Protein AF-A0A1T4Q2B4-F1 (afdb_monomer_lite)

Secondary structure (DSSP, 8-state):
--HHHHHHHHHHHHHHHHHHHHHHHS---HHHHHHHHHHHHHHHHHHHHHHHHHHHHHHHHHHHHHHHHHHHHHHHHHHHHHHHHHHH-

Sequence (89 aa):
MTNQGKLILGLLGAAAAGVAIGMLIAPDKGSELRKKISDTACDLASKATDMIASGKSKLEDVAQTAVKQAEGLYNDVTKRGDKVKEAVS

InterPro domains:
  IPR024623 Uncharacterised protein family YtxH [PF12732] (8-75)

Structure (mmCIF, N/CA/C/O backbone):
data_AF-A0A1T4Q2B4-F1
#
_entry.id   AF-A0A1T4Q2B4-F1
#
loop_
_atom_site.group_PDB
_atom_site.id
_atom_site.type_symbol
_atom_site.label_atom_id
_atom_site.label_alt_id
_atom_site.label_comp_id
_atom_site.label_asym_id
_atom_site.label_entity_id
_atom_site.label_seq_id
_atom_site.pdbx_PDB_ins_code
_atom_site.Cartn_x
_atom_site.Cartn_y
_atom_site.Cartn_z
_atom_site.occupancy
_atom_site.B_iso_or_equiv
_atom_site.auth_seq_id
_atom_site.auth_comp_id
_atom_site.auth_asym_id
_atom_site.auth_atom_id
_atom_site.pdbx_PDB_model_num
ATOM 1 N N . MET A 1 1 ? 2.262 14.553 -25.963 1.00 48.72 1 MET A N 1
ATOM 2 C CA . MET A 1 1 ? 2.735 14.075 -24.647 1.00 48.72 1 MET A CA 1
ATOM 3 C C . MET A 1 1 ? 1.525 13.718 -23.792 1.00 48.72 1 MET A C 1
ATOM 5 O O . MET A 1 1 ? 0.809 14.613 -23.382 1.00 48.72 1 MET A O 1
ATOM 9 N N . THR A 1 2 ? 1.232 12.429 -23.603 1.00 59.41 2 THR A N 1
ATOM 10 C CA . THR A 1 2 ? 0.041 11.944 -22.860 1.00 59.41 2 THR A CA 1
ATOM 11 C C . THR A 1 2 ? 0.370 10.827 -21.859 1.00 59.41 2 THR A C 1
ATOM 13 O O . THR A 1 2 ? -0.528 10.261 -21.239 1.00 59.41 2 THR A O 1
ATOM 16 N N . ASN A 1 3 ? 1.656 10.512 -21.663 1.00 68.88 3 ASN A N 1
ATOM 17 C CA . ASN A 1 3 ? 2.091 9.365 -20.857 1.00 68.88 3 ASN A CA 1
ATOM 18 C C . ASN A 1 3 ? 1.747 9.507 -19.368 1.00 68.88 3 ASN A C 1
ATOM 20 O O . ASN A 1 3 ? 1.351 8.521 -18.757 1.00 68.88 3 ASN A O 1
ATOM 24 N N . GLN A 1 4 ? 1.802 10.717 -18.798 1.00 76.50 4 GLN A N 1
ATOM 25 C CA . GLN A 1 4 ? 1.372 10.930 -17.410 1.00 76.50 4 GLN A CA 1
ATOM 26 C C . GLN A 1 4 ? -0.141 10.758 -17.234 1.00 76.50 4 GLN A C 1
ATOM 28 O O . GLN A 1 4 ? -0.573 10.149 -16.262 1.00 76.50 4 GLN A O 1
ATOM 33 N N . GLY A 1 5 ? -0.945 11.192 -18.211 1.00 83.81 5 GLY A N 1
ATOM 34 C CA . GLY A 1 5 ? -2.395 10.982 -18.190 1.00 83.81 5 GLY A CA 1
ATOM 35 C C . GLY A 1 5 ? -2.777 9.500 -18.231 1.00 83.81 5 GLY A C 1
ATOM 36 O O . GLY A 1 5 ? -3.645 9.072 -17.478 1.00 83.81 5 GLY A O 1
ATOM 37 N N . LYS A 1 6 ? -2.084 8.692 -19.045 1.00 84.25 6 LYS A 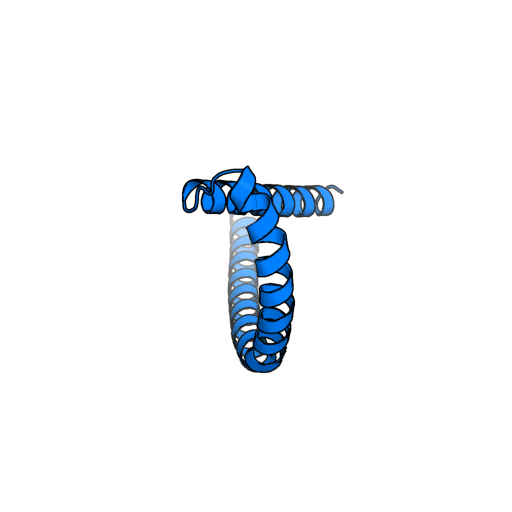N 1
ATOM 38 C CA . LYS A 1 6 ? -2.289 7.231 -19.090 1.00 84.25 6 LYS A CA 1
ATOM 39 C C . LYS A 1 6 ? -1.885 6.538 -17.787 1.00 84.25 6 LYS A C 1
ATOM 41 O O . LYS A 1 6 ? -2.571 5.617 -17.362 1.00 84.25 6 LYS A O 1
ATOM 46 N N . LEU A 1 7 ? -0.809 6.993 -17.145 1.00 88.94 7 LEU A N 1
ATOM 47 C CA . LEU A 1 7 ? -0.354 6.474 -15.851 1.00 88.94 7 LEU A CA 1
ATOM 48 C C . LEU A 1 7 ? -1.348 6.791 -14.730 1.00 88.94 7 LEU A C 1
ATOM 50 O O . LEU A 1 7 ? -1.730 5.895 -13.986 1.00 88.94 7 LEU A O 1
ATOM 54 N N . ILE A 1 8 ? -1.816 8.039 -14.653 1.00 91.56 8 ILE A N 1
ATOM 55 C CA . ILE A 1 8 ? -2.812 8.468 -13.662 1.00 91.56 8 ILE A CA 1
ATOM 56 C C . ILE A 1 8 ? -4.134 7.722 -13.872 1.00 91.56 8 ILE A C 1
ATOM 58 O O . ILE A 1 8 ? -4.719 7.232 -12.909 1.00 91.56 8 ILE A O 1
ATOM 62 N N . LEU A 1 9 ? -4.581 7.574 -15.123 1.00 93.56 9 LEU A N 1
ATOM 63 C CA . LEU A 1 9 ? -5.805 6.840 -15.444 1.00 93.56 9 LEU A CA 1
ATOM 64 C C . LEU A 1 9 ? -5.675 5.342 -15.138 1.00 93.56 9 LEU A C 1
ATOM 66 O O . LEU A 1 9 ? -6.611 4.745 -14.614 1.00 93.56 9 LEU A O 1
ATOM 70 N N . GLY A 1 10 ? -4.514 4.744 -15.415 1.00 94.12 10 GLY A N 1
ATOM 71 C CA . GLY A 1 10 ? -4.220 3.359 -15.053 1.00 94.12 10 GLY A CA 1
ATOM 72 C C . GLY A 1 10 ? -4.216 3.144 -13.540 1.00 94.12 10 GLY A C 1
ATOM 73 O O . GLY A 1 10 ? -4.806 2.180 -13.062 1.00 94.12 10 GLY A O 1
ATOM 74 N N . LEU A 1 11 ? -3.626 4.070 -12.780 1.00 94.62 11 LEU A N 1
ATOM 75 C CA . LEU A 1 11 ? -3.599 4.008 -11.319 1.00 94.62 11 LEU A CA 1
ATOM 76 C C . LEU A 1 11 ? -5.003 4.169 -10.716 1.00 94.62 11 LEU A C 1
ATOM 78 O O . LEU A 1 11 ? -5.388 3.393 -9.845 1.00 94.62 11 LEU A O 1
ATOM 82 N N . LEU A 1 12 ? -5.790 5.131 -11.210 1.00 95.06 12 LEU A N 1
ATOM 83 C CA . LEU A 1 12 ? -7.184 5.332 -10.799 1.00 95.06 12 LEU A CA 1
ATOM 84 C C . LEU A 1 12 ? -8.055 4.121 -11.141 1.00 95.06 12 LEU A C 1
ATOM 86 O O . LEU A 1 12 ? -8.839 3.677 -10.306 1.00 95.06 12 LEU A O 1
ATOM 90 N N . GLY A 1 13 ? -7.888 3.562 -12.341 1.00 96.94 13 GLY A N 1
ATOM 91 C CA . GLY A 1 13 ? -8.581 2.348 -12.761 1.00 96.94 13 GLY A CA 1
ATOM 92 C C . GLY A 1 13 ? -8.224 1.150 -11.881 1.00 96.94 13 GLY A C 1
ATOM 93 O O . GLY A 1 13 ? -9.116 0.429 -11.443 1.00 96.94 13 GLY A O 1
ATOM 94 N N . ALA A 1 14 ? -6.941 0.977 -11.555 1.00 94.06 14 ALA A N 1
ATOM 95 C CA . ALA A 1 14 ? -6.474 -0.084 -10.667 1.00 94.06 14 ALA A CA 1
ATOM 96 C C . ALA A 1 14 ? -7.005 0.080 -9.236 1.00 94.06 14 ALA A C 1
ATOM 98 O O . ALA A 1 14 ? -7.462 -0.892 -8.640 1.00 94.06 14 ALA A O 1
ATOM 99 N N . ALA A 1 15 ? -7.004 1.303 -8.697 1.00 94.88 15 ALA A N 1
ATOM 100 C CA . ALA A 1 15 ? -7.551 1.587 -7.374 1.00 94.88 15 ALA A CA 1
ATOM 101 C C . ALA A 1 15 ? -9.062 1.317 -7.318 1.00 94.88 15 ALA A C 1
ATOM 103 O O . ALA A 1 15 ? -9.529 0.624 -6.416 1.00 94.88 15 ALA A O 1
ATOM 104 N N . ALA A 1 16 ? -9.821 1.802 -8.306 1.00 95.31 16 ALA A N 1
ATOM 105 C CA . ALA A 1 16 ? -11.262 1.579 -8.386 1.00 95.31 16 ALA A CA 1
ATOM 106 C C . ALA A 1 16 ? -11.605 0.089 -8.539 1.00 95.31 16 ALA A C 1
ATOM 108 O O . ALA A 1 16 ? -12.477 -0.410 -7.831 1.00 95.31 16 ALA A O 1
ATOM 109 N N . ALA A 1 17 ? -10.889 -0.636 -9.406 1.00 96.31 17 ALA A N 1
ATOM 110 C CA . ALA A 1 17 ? -11.042 -2.082 -9.548 1.00 96.31 17 ALA A CA 1
ATOM 111 C C . ALA A 1 17 ? -10.690 -2.820 -8.247 1.00 96.31 17 ALA A C 1
ATOM 113 O O . ALA A 1 17 ? -11.413 -3.727 -7.845 1.00 96.31 17 ALA A O 1
ATOM 114 N N . GLY A 1 18 ? -9.632 -2.398 -7.549 1.00 91.00 18 GLY A N 1
ATOM 115 C CA . GLY A 1 18 ? -9.233 -2.964 -6.262 1.00 91.00 18 GLY A CA 1
ATOM 116 C C . GLY A 1 18 ? -10.296 -2.779 -5.181 1.00 91.00 18 GLY A C 1
ATOM 117 O O . GLY A 1 18 ? -10.641 -3.734 -4.490 1.00 91.00 18 GLY A O 1
ATOM 118 N N . VAL A 1 19 ? -10.874 -1.579 -5.076 1.00 91.38 19 VAL A N 1
ATOM 119 C CA . VAL A 1 19 ? -11.978 -1.304 -4.144 1.00 91.38 19 VAL A CA 1
ATOM 120 C C . VAL A 1 19 ? -13.224 -2.091 -4.527 1.00 91.38 19 VAL A C 1
ATOM 122 O O . VAL A 1 19 ? -13.846 -2.683 -3.653 1.00 91.38 19 VAL A O 1
ATOM 125 N N . ALA A 1 20 ? -13.578 -2.148 -5.813 1.00 92.56 20 ALA A N 1
ATOM 126 C CA . ALA A 1 20 ? -14.741 -2.899 -6.275 1.00 92.56 20 ALA A CA 1
ATOM 127 C C . ALA A 1 20 ? -14.615 -4.391 -5.935 1.00 92.56 20 ALA A C 1
ATOM 129 O O . ALA A 1 20 ? -15.535 -4.976 -5.371 1.00 92.56 20 ALA A O 1
ATOM 130 N N . ILE A 1 21 ? -13.454 -4.991 -6.206 1.00 91.94 21 ILE A N 1
ATOM 131 C CA . ILE A 1 21 ? -13.168 -6.387 -5.859 1.00 91.94 21 ILE A CA 1
ATOM 132 C C . ILE A 1 21 ? -13.177 -6.576 -4.336 1.00 91.94 21 ILE A C 1
ATOM 134 O O . ILE A 1 21 ? -13.823 -7.495 -3.842 1.00 91.94 21 ILE A O 1
ATOM 138 N N . GLY A 1 22 ? -12.525 -5.691 -3.577 1.00 86.69 22 GLY A N 1
ATOM 139 C CA . GLY A 1 22 ? -12.501 -5.760 -2.114 1.00 86.69 22 GLY A CA 1
ATOM 140 C C . GLY A 1 22 ? -13.891 -5.642 -1.486 1.00 86.69 22 GLY A C 1
ATOM 141 O O . GLY A 1 22 ? -14.214 -6.376 -0.556 1.00 86.69 22 GLY A O 1
ATOM 142 N N . MET A 1 23 ? -14.742 -4.778 -2.038 1.00 85.50 23 MET A N 1
ATOM 143 C CA . MET A 1 23 ? -16.113 -4.561 -1.580 1.00 85.50 23 MET A CA 1
ATOM 144 C C . MET A 1 23 ? -17.048 -5.719 -1.955 1.00 85.50 23 MET A C 1
ATOM 146 O O . MET A 1 23 ? -17.928 -6.062 -1.171 1.00 85.50 23 MET A O 1
ATOM 150 N N . LEU A 1 24 ? -16.852 -6.353 -3.119 1.00 85.38 24 LEU A N 1
ATOM 151 C CA . LEU A 1 24 ? -17.577 -7.577 -3.489 1.00 85.38 24 LEU A CA 1
ATOM 152 C C . LEU A 1 24 ? -17.202 -8.759 -2.588 1.00 85.38 24 LEU A C 1
ATOM 154 O O . LEU A 1 24 ? -18.053 -9.589 -2.282 1.00 85.38 24 LEU A O 1
ATOM 158 N N . ILE A 1 25 ? -15.937 -8.834 -2.166 1.00 80.75 25 ILE A N 1
ATOM 159 C CA . ILE A 1 25 ? -15.437 -9.898 -1.289 1.00 80.75 25 ILE A CA 1
ATOM 160 C C . ILE A 1 25 ? -15.843 -9.662 0.177 1.00 80.75 25 ILE A C 1
ATOM 162 O O . ILE A 1 25 ? -16.057 -10.628 0.907 1.00 80.75 25 ILE A O 1
ATOM 166 N N . ALA A 1 26 ? -15.998 -8.408 0.612 1.00 77.12 26 ALA A N 1
ATOM 167 C CA . ALA A 1 26 ? -16.383 -8.058 1.979 1.00 77.12 26 ALA A CA 1
ATOM 168 C C . ALA A 1 26 ? -17.535 -7.028 2.017 1.00 77.12 26 ALA A C 1
ATOM 170 O O . ALA A 1 26 ? -17.287 -5.823 2.114 1.00 77.12 26 ALA A O 1
ATOM 171 N N . PRO A 1 27 ? -18.805 -7.476 1.972 1.00 70.31 27 PRO A N 1
ATOM 172 C CA . PRO A 1 27 ? -19.954 -6.600 2.174 1.00 70.31 27 PRO A CA 1
ATOM 173 C C . PRO A 1 27 ? -20.242 -6.391 3.670 1.00 70.31 27 PRO A C 1
ATOM 175 O O . PRO A 1 27 ? -20.454 -7.347 4.412 1.00 70.31 27 PRO A O 1
ATOM 178 N N . ASP A 1 28 ? -20.322 -5.131 4.102 1.00 68.19 28 ASP A N 1
ATOM 179 C CA . ASP A 1 28 ? -20.672 -4.734 5.476 1.00 68.19 28 ASP A CA 1
ATOM 180 C C . ASP A 1 28 ? -21.969 -3.887 5.476 1.00 68.19 28 ASP A C 1
ATOM 182 O O . ASP A 1 28 ? -22.262 -3.144 4.535 1.00 68.19 28 ASP A O 1
ATOM 186 N N . LYS A 1 29 ? -22.778 -3.976 6.543 1.00 72.75 29 LYS A N 1
ATOM 187 C CA . LYS A 1 29 ? -24.051 -3.237 6.673 1.00 72.75 29 LYS A CA 1
ATOM 188 C C . LYS A 1 29 ? -23.801 -1.759 7.000 1.00 72.75 29 LYS A C 1
ATOM 190 O O . LYS A 1 29 ? -23.141 -1.450 7.982 1.00 72.75 29 LYS A O 1
ATOM 195 N N . GLY A 1 30 ? -24.390 -0.827 6.245 1.00 66.88 30 GLY A N 1
ATOM 196 C CA . GLY A 1 30 ? -24.040 0.610 6.260 1.00 66.88 30 GLY A CA 1
ATOM 197 C C . GLY A 1 30 ? -24.028 1.341 7.619 1.00 66.88 30 GLY A C 1
ATOM 198 O O . GLY A 1 30 ? -23.182 2.208 7.833 1.00 66.88 30 GLY A O 1
ATOM 199 N N . SER A 1 31 ? -24.921 1.000 8.558 1.00 70.12 31 SER A N 1
ATOM 200 C CA . SER A 1 31 ? -24.938 1.608 9.906 1.00 70.12 31 SER A CA 1
ATOM 201 C C . SER A 1 31 ? -23.768 1.137 10.771 1.00 70.12 31 SER A C 1
ATOM 203 O O . SER A 1 31 ? -23.217 1.903 11.561 1.00 70.12 31 SER A O 1
ATOM 205 N N . GLU A 1 32 ? -23.396 -0.129 10.628 1.00 70.69 32 GLU A N 1
ATOM 206 C CA . GLU A 1 32 ? -22.261 -0.719 11.328 1.00 70.69 32 GLU A CA 1
ATOM 207 C C . GLU A 1 32 ? -20.960 -0.348 10.624 1.00 70.69 32 GLU A C 1
ATOM 209 O O . GLU A 1 32 ? -20.007 0.015 11.297 1.00 70.69 32 GLU A O 1
ATOM 214 N N . LEU A 1 33 ? -20.955 -0.296 9.289 1.00 75.44 33 LEU A N 1
ATOM 215 C CA . LEU A 1 33 ? -19.816 0.098 8.462 1.00 75.44 33 LEU A CA 1
ATOM 216 C C . LEU A 1 33 ? -19.265 1.466 8.872 1.00 75.44 33 LEU A C 1
ATOM 218 O O . LEU A 1 33 ? -18.059 1.628 8.966 1.00 75.44 33 LEU A O 1
ATOM 222 N N . ARG A 1 34 ? -20.116 2.455 9.159 1.00 79.94 34 ARG A N 1
ATOM 223 C CA . ARG A 1 34 ? -19.642 3.804 9.507 1.00 79.94 34 ARG A CA 1
ATOM 224 C C . ARG A 1 34 ? -18.959 3.858 10.879 1.00 79.94 34 ARG A C 1
ATOM 226 O O . ARG A 1 34 ? -17.911 4.486 11.004 1.00 79.94 34 ARG A O 1
ATOM 233 N N . LYS A 1 35 ? -19.520 3.171 11.884 1.00 80.38 35 LYS A N 1
ATOM 234 C CA . LYS A 1 35 ? -18.886 3.012 13.208 1.00 80.38 35 LYS A CA 1
ATOM 235 C C . LYS A 1 35 ? -17.606 2.184 13.107 1.00 80.38 35 LYS A C 1
ATOM 237 O O . LYS A 1 35 ? -16.559 2.592 13.588 1.00 80.38 35 LYS A O 1
ATOM 242 N N . LYS A 1 36 ? -17.678 1.068 12.389 1.00 76.44 36 LYS A N 1
ATOM 243 C CA . LYS A 1 36 ? -16.578 0.129 12.186 1.00 76.44 36 LYS A CA 1
ATOM 244 C C . LYS A 1 36 ? -15.443 0.756 11.382 1.00 76.44 36 LYS A C 1
ATOM 246 O O . LYS A 1 36 ? -14.300 0.515 11.725 1.00 76.44 36 LYS A O 1
ATOM 251 N N . ILE A 1 37 ? -15.715 1.617 10.399 1.00 82.31 37 ILE A N 1
ATOM 252 C CA . ILE A 1 37 ? -14.690 2.407 9.696 1.00 82.31 37 ILE A CA 1
ATOM 253 C C . ILE A 1 37 ? -13.977 3.344 10.663 1.00 82.31 37 ILE A C 1
ATOM 255 O O . ILE A 1 37 ? -12.759 3.385 10.625 1.00 82.31 37 ILE A O 1
ATOM 259 N N . SER A 1 38 ? -14.697 4.076 11.516 1.00 82.44 38 SER A N 1
ATOM 260 C CA . SER A 1 38 ? -14.075 4.982 12.493 1.00 82.44 38 SER A CA 1
ATOM 261 C C . SER A 1 38 ? -13.095 4.235 13.399 1.00 82.44 38 SER A C 1
ATOM 263 O O . SER A 1 38 ? -11.917 4.584 13.468 1.00 82.44 38 SER A O 1
ATOM 265 N N . ASP A 1 39 ? -13.570 3.165 14.033 1.00 84.69 39 ASP A N 1
ATOM 266 C CA . ASP A 1 39 ? -12.781 2.431 15.023 1.00 84.69 39 ASP A CA 1
ATOM 267 C C . ASP A 1 39 ? -11.655 1.633 14.348 1.00 84.69 39 ASP A C 1
ATOM 269 O O . ASP A 1 39 ? -10.493 1.704 14.746 1.00 84.69 39 ASP A O 1
ATOM 273 N N . THR A 1 40 ? -11.968 0.950 13.242 1.00 82.00 40 THR A N 1
ATOM 274 C CA . THR A 1 40 ? -10.992 0.140 12.500 1.00 82.00 40 THR A CA 1
ATOM 275 C C . THR A 1 40 ? -9.975 1.011 11.771 1.00 82.00 40 THR A C 1
ATOM 277 O O . THR A 1 40 ? -8.839 0.587 11.639 1.00 82.00 40 THR A O 1
ATOM 280 N N . ALA A 1 41 ? -10.313 2.218 11.306 1.00 84.31 41 ALA A N 1
ATOM 281 C CA . ALA A 1 41 ? -9.340 3.105 10.662 1.00 84.31 41 ALA A CA 1
ATOM 282 C C . ALA A 1 41 ? -8.309 3.637 11.659 1.00 84.31 41 ALA A C 1
ATOM 284 O O . ALA A 1 41 ? -7.136 3.726 11.307 1.00 84.31 41 ALA A O 1
ATOM 285 N N . CYS A 1 42 ? -8.724 3.956 12.888 1.00 83.75 42 CYS A N 1
ATOM 286 C CA . CYS A 1 42 ? -7.802 4.391 13.935 1.00 83.75 42 CYS A CA 1
ATOM 287 C C . CYS A 1 42 ? -6.835 3.253 14.307 1.00 83.75 42 CYS A C 1
ATOM 289 O O . CYS A 1 42 ? -5.616 3.423 14.259 1.00 83.75 42 CYS A O 1
ATOM 291 N N . ASP A 1 43 ? -7.371 2.052 14.536 1.00 88.31 43 ASP A N 1
ATOM 292 C CA . ASP A 1 43 ? -6.570 0.868 14.861 1.00 88.31 43 ASP A CA 1
ATOM 293 C C . ASP A 1 43 ? -5.695 0.395 13.693 1.00 88.31 43 ASP A C 1
ATOM 295 O O . ASP A 1 43 ? -4.547 -0.012 13.893 1.00 88.31 43 ASP A O 1
ATOM 299 N N . LEU A 1 44 ? -6.207 0.451 12.460 1.00 84.88 44 LEU A N 1
ATOM 300 C CA . LEU A 1 44 ? -5.439 0.148 11.255 1.00 84.88 44 LEU A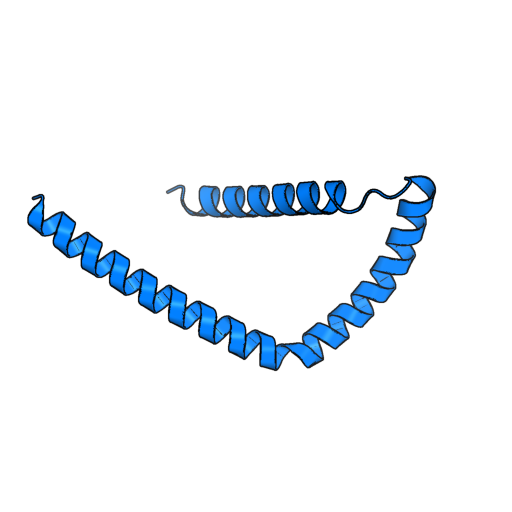 CA 1
ATOM 301 C C . LEU A 1 44 ? -4.353 1.180 11.028 1.00 84.88 44 LEU A C 1
ATOM 303 O O . LEU A 1 44 ? -3.280 0.787 10.607 1.00 84.88 44 LEU A O 1
ATOM 307 N N . ALA A 1 45 ? -4.584 2.464 11.295 1.00 86.50 45 ALA A N 1
ATOM 308 C CA . ALA A 1 45 ? -3.543 3.473 11.153 1.00 86.50 45 ALA A CA 1
ATOM 309 C C . ALA A 1 45 ? -2.383 3.183 12.112 1.00 86.50 45 ALA A C 1
ATOM 311 O O . ALA A 1 45 ? -1.234 3.140 11.673 1.00 86.50 45 ALA A O 1
ATOM 312 N N . SER A 1 46 ? -2.666 2.887 13.383 1.00 86.94 46 SER A N 1
ATOM 313 C CA . SER A 1 46 ? -1.631 2.507 14.352 1.00 86.94 46 SER A CA 1
ATOM 314 C C . SER A 1 46 ? -0.923 1.208 13.956 1.00 86.94 46 SER A C 1
ATOM 316 O O . SER A 1 46 ? 0.300 1.184 13.840 1.00 86.94 46 SER A O 1
ATOM 318 N N . LYS A 1 47 ? -1.673 0.145 13.634 1.00 87.94 47 LYS A N 1
ATOM 319 C CA . LYS A 1 47 ? -1.093 -1.149 13.231 1.00 87.94 47 LYS A CA 1
ATOM 320 C C . LYS A 1 47 ? -0.349 -1.083 11.903 1.00 87.94 47 LYS A C 1
ATOM 322 O O . LYS A 1 47 ? 0.669 -1.746 11.755 1.00 87.94 47 LYS A O 1
ATOM 327 N N . ALA A 1 48 ? -0.841 -0.319 10.933 1.00 85.94 48 ALA A N 1
ATOM 328 C CA . ALA A 1 48 ? -0.177 -0.119 9.653 1.00 85.94 48 ALA A CA 1
ATOM 329 C C . ALA A 1 48 ? 1.100 0.683 9.849 1.00 85.94 48 ALA A C 1
ATOM 331 O O . ALA A 1 48 ? 2.102 0.339 9.245 1.00 85.94 48 ALA A O 1
ATOM 332 N N . THR A 1 49 ? 1.102 1.693 10.718 1.00 86.56 49 THR A N 1
ATOM 333 C CA . THR A 1 49 ? 2.321 2.446 11.034 1.00 86.56 49 THR A CA 1
ATOM 334 C C . THR A 1 49 ? 3.374 1.532 11.660 1.00 86.56 49 THR A C 1
ATOM 336 O O . THR A 1 49 ? 4.506 1.504 11.182 1.00 86.56 49 THR A O 1
ATOM 339 N N . ASP A 1 50 ? 2.997 0.696 12.629 1.00 88.19 50 ASP A N 1
ATOM 340 C CA . ASP A 1 50 ? 3.911 -0.268 13.258 1.00 88.19 50 ASP A CA 1
ATOM 341 C C . ASP A 1 50 ? 4.363 -1.376 12.295 1.00 88.19 50 ASP A C 1
ATOM 343 O O . ASP A 1 50 ? 5.534 -1.768 12.276 1.00 88.19 50 ASP A O 1
ATOM 347 N N . MET A 1 51 ? 3.454 -1.877 11.457 1.00 83.81 51 MET A N 1
ATOM 348 C CA . MET A 1 51 ? 3.740 -2.907 10.458 1.00 83.81 51 MET A CA 1
ATOM 349 C C . MET A 1 51 ? 4.583 -2.364 9.310 1.00 83.81 51 MET A C 1
ATOM 351 O O . MET A 1 51 ? 5.436 -3.082 8.805 1.00 83.81 51 MET A O 1
ATOM 355 N N . ILE A 1 52 ? 4.392 -1.109 8.910 1.00 85.62 52 ILE A N 1
ATOM 356 C CA . ILE A 1 52 ? 5.246 -0.429 7.939 1.00 85.62 52 ILE A CA 1
ATOM 357 C C . ILE A 1 52 ? 6.609 -0.190 8.567 1.00 85.62 52 ILE A C 1
ATOM 359 O O . ILE A 1 52 ? 7.599 -0.515 7.932 1.00 85.62 52 ILE A O 1
ATOM 363 N N . ALA A 1 53 ? 6.693 0.291 9.808 1.00 85.75 53 ALA A N 1
ATOM 364 C CA . ALA A 1 53 ? 7.969 0.495 10.488 1.00 85.75 53 ALA A CA 1
ATOM 365 C C . ALA A 1 53 ? 8.768 -0.815 10.616 1.00 85.75 53 ALA A C 1
ATOM 367 O O . ALA A 1 53 ? 9.950 -0.858 10.283 1.00 85.75 53 ALA A O 1
ATOM 368 N N . SER A 1 54 ? 8.103 -1.903 11.009 1.00 85.19 54 SER A N 1
ATOM 369 C CA . SER A 1 54 ? 8.717 -3.229 11.182 1.00 85.19 54 SER A CA 1
ATOM 370 C C . SER A 1 54 ? 8.946 -3.959 9.855 1.00 85.19 54 SER A C 1
ATOM 372 O O . SER A 1 54 ? 9.886 -4.733 9.691 1.00 85.19 54 SER A O 1
ATOM 374 N N . GLY A 1 55 ? 8.059 -3.732 8.892 1.00 86.12 55 GLY A N 1
ATOM 375 C CA . GLY A 1 55 ? 8.070 -4.341 7.572 1.00 86.12 55 GLY A CA 1
ATOM 376 C C . GLY A 1 55 ? 8.950 -3.599 6.583 1.00 86.12 55 GLY A C 1
ATOM 377 O O . GLY A 1 55 ? 9.287 -4.193 5.567 1.00 86.12 55 GLY A O 1
ATOM 378 N N . LYS A 1 56 ? 9.364 -2.358 6.874 1.00 87.00 56 LYS A N 1
ATOM 379 C CA . LYS A 1 56 ? 10.117 -1.486 5.965 1.00 87.00 56 LYS A CA 1
ATOM 380 C C . LYS A 1 56 ? 11.333 -2.187 5.378 1.00 87.00 56 LYS A C 1
ATOM 382 O O . LYS A 1 56 ? 11.476 -2.170 4.166 1.00 87.00 56 LYS A O 1
ATOM 387 N N . SER A 1 57 ? 12.136 -2.874 6.192 1.00 83.50 57 SER A N 1
ATOM 388 C CA . SER A 1 57 ? 13.306 -3.614 5.695 1.00 83.50 57 SER A CA 1
ATOM 389 C C . SER A 1 57 ? 12.927 -4.749 4.740 1.00 83.50 57 SER A C 1
ATOM 391 O O . SER A 1 57 ? 13.529 -4.885 3.684 1.00 83.50 57 SER A O 1
ATOM 393 N N . LYS A 1 58 ? 11.876 -5.521 5.049 1.00 86.31 58 LYS A N 1
ATOM 394 C CA . LYS A 1 58 ? 11.410 -6.611 4.172 1.00 86.31 58 LYS A CA 1
ATOM 395 C C . LYS A 1 58 ? 10.743 -6.085 2.902 1.00 86.31 58 LYS A C 1
ATOM 397 O O . LYS A 1 58 ? 10.869 -6.683 1.839 1.00 86.31 58 LYS A O 1
ATOM 402 N N . LEU A 1 59 ? 10.024 -4.972 3.017 1.00 86.75 59 LEU A N 1
ATOM 403 C CA . LEU A 1 59 ? 9.418 -4.262 1.900 1.00 86.75 59 LEU A CA 1
ATOM 404 C C . LEU A 1 59 ? 10.485 -3.669 0.989 1.00 86.75 59 LEU A C 1
ATOM 406 O O . LEU A 1 59 ? 10.335 -3.779 -0.219 1.00 86.75 59 LEU A O 1
ATOM 410 N N . GLU A 1 60 ? 11.560 -3.100 1.536 1.00 86.88 60 GLU A N 1
ATOM 411 C CA . GLU A 1 60 ? 12.712 -2.639 0.758 1.00 86.88 60 GLU A CA 1
ATOM 412 C C . GLU A 1 60 ? 13.361 -3.798 0.001 1.00 86.88 60 GLU A C 1
ATOM 414 O O . GLU A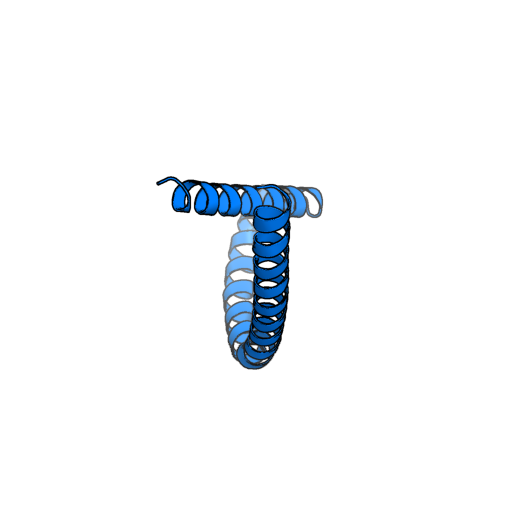 1 60 ? 13.596 -3.662 -1.195 1.00 86.88 60 GLU A O 1
ATOM 419 N N . ASP A 1 61 ? 13.551 -4.962 0.626 1.00 89.44 61 ASP A N 1
ATOM 420 C CA . ASP A 1 61 ? 14.131 -6.136 -0.041 1.00 89.44 61 ASP A CA 1
ATOM 421 C C . ASP A 1 61 ? 13.240 -6.683 -1.169 1.00 89.44 61 ASP A C 1
ATOM 423 O O . ASP A 1 61 ? 13.716 -6.996 -2.268 1.00 89.44 61 ASP A O 1
ATOM 427 N N . VAL A 1 62 ? 11.927 -6.775 -0.928 1.00 91.31 62 VAL A N 1
ATOM 428 C CA . VAL A 1 62 ? 10.952 -7.223 -1.935 1.00 91.31 62 VAL A CA 1
ATOM 429 C C . VAL A 1 62 ? 10.823 -6.194 -3.053 1.00 91.31 62 VAL A C 1
ATOM 431 O O . VAL A 1 62 ? 10.839 -6.566 -4.225 1.00 91.31 62 VAL A O 1
ATOM 434 N N . ALA A 1 63 ? 10.744 -4.906 -2.718 1.00 90.12 63 ALA A N 1
ATOM 435 C CA . ALA A 1 63 ? 10.687 -3.826 -3.693 1.00 90.12 63 ALA A CA 1
ATOM 436 C C . ALA A 1 63 ? 11.960 -3.790 -4.538 1.00 90.12 63 ALA A C 1
ATOM 438 O O . ALA A 1 63 ? 11.876 -3.702 -5.758 1.00 90.12 63 ALA A O 1
ATOM 439 N N . GLN A 1 64 ? 13.135 -3.936 -3.927 1.00 91.00 64 GLN A N 1
ATOM 440 C CA . GLN A 1 64 ? 14.399 -3.940 -4.651 1.00 91.00 64 GLN A CA 1
ATOM 441 C C . GLN A 1 64 ? 14.514 -5.170 -5.562 1.00 91.00 64 GLN A C 1
ATOM 443 O O . GLN A 1 64 ? 14.969 -5.053 -6.698 1.00 91.00 64 GLN A O 1
ATOM 448 N N . THR A 1 65 ? 14.051 -6.338 -5.111 1.00 93.00 65 THR A N 1
ATOM 449 C CA . THR A 1 65 ? 13.972 -7.553 -5.938 1.00 93.00 65 THR A CA 1
ATOM 450 C C . THR A 1 65 ? 12.994 -7.394 -7.104 1.00 93.00 65 THR A C 1
ATOM 452 O O . THR A 1 65 ? 13.298 -7.803 -8.225 1.00 93.00 65 THR A O 1
ATOM 455 N N . ALA A 1 66 ? 11.837 -6.776 -6.868 1.00 92.69 66 ALA A N 1
ATOM 456 C CA . ALA A 1 66 ? 10.840 -6.508 -7.897 1.00 92.69 66 ALA A CA 1
ATOM 457 C C . ALA A 1 66 ? 11.346 -5.490 -8.929 1.00 92.69 66 ALA A C 1
ATOM 459 O O . ALA A 1 66 ? 11.194 -5.717 -10.126 1.00 92.69 66 ALA A O 1
ATOM 460 N N . VAL A 1 67 ? 12.005 -4.415 -8.484 1.00 92.00 67 VAL A N 1
ATOM 461 C CA . VAL A 1 67 ? 12.629 -3.411 -9.359 1.00 92.00 67 VAL A CA 1
ATOM 462 C C . VAL A 1 67 ? 13.737 -4.046 -10.197 1.00 92.00 67 VAL A C 1
ATOM 464 O O . VAL A 1 67 ? 13.742 -3.862 -11.408 1.00 92.00 67 VAL A O 1
ATOM 467 N N . LYS A 1 68 ? 14.608 -4.872 -9.603 1.00 93.19 68 LYS A N 1
ATOM 468 C CA . LYS A 1 68 ? 15.658 -5.600 -10.342 1.00 93.19 68 LYS A CA 1
ATOM 469 C C . LYS A 1 68 ? 15.081 -6.537 -11.407 1.00 93.19 68 LYS A C 1
ATOM 471 O O . LYS A 1 68 ? 15.587 -6.582 -12.526 1.00 93.19 68 LYS A O 1
ATOM 476 N N . GLN A 1 69 ? 14.019 -7.279 -11.084 1.00 92.19 69 GLN A N 1
ATOM 477 C CA . GLN A 1 69 ? 13.346 -8.145 -12.058 1.00 92.19 69 GLN A CA 1
ATOM 478 C C . GLN A 1 69 ? 12.654 -7.336 -13.157 1.00 92.19 69 GLN A C 1
ATOM 480 O O . GLN A 1 69 ? 12.738 -7.703 -14.326 1.00 92.19 69 GLN A O 1
ATOM 485 N N . ALA A 1 70 ? 12.022 -6.217 -12.800 1.00 90.88 70 ALA A N 1
ATOM 486 C CA . ALA A 1 70 ? 11.396 -5.319 -13.756 1.00 90.88 70 ALA A CA 1
ATOM 487 C C . ALA A 1 70 ? 12.429 -4.695 -14.703 1.00 90.88 70 ALA A C 1
ATOM 489 O O . ALA A 1 70 ? 12.204 -4.711 -15.906 1.00 90.88 70 ALA A O 1
ATOM 490 N N . GLU A 1 71 ? 13.570 -4.214 -14.202 1.00 89.25 71 GLU A N 1
ATOM 491 C CA . GLU A 1 71 ? 14.668 -3.685 -15.022 1.00 89.25 71 GLU A CA 1
ATOM 492 C C . GLU A 1 71 ? 15.252 -4.745 -15.959 1.00 89.25 71 GLU A C 1
ATOM 494 O O . GLU A 1 71 ? 15.479 -4.462 -17.136 1.00 89.25 71 GLU A O 1
ATOM 499 N N . GLY A 1 72 ? 15.452 -5.974 -15.469 1.00 91.00 72 GLY A N 1
ATOM 500 C CA . GLY A 1 72 ? 15.894 -7.099 -16.295 1.00 91.00 72 GLY A CA 1
ATOM 501 C C . GLY A 1 72 ? 14.920 -7.382 -17.439 1.00 91.00 72 GLY A C 1
ATOM 502 O O . GLY A 1 72 ? 15.325 -7.451 -18.599 1.00 91.00 72 GLY A O 1
ATOM 503 N N . LEU A 1 73 ? 13.622 -7.440 -17.127 1.00 90.44 73 LEU A N 1
ATOM 504 C CA . LEU A 1 73 ? 12.565 -7.625 -18.118 1.00 90.44 73 LEU A CA 1
ATOM 505 C C . LEU A 1 73 ? 12.499 -6.450 -19.104 1.00 90.44 73 LEU A C 1
ATOM 507 O O . LEU A 1 73 ? 12.337 -6.657 -20.302 1.00 90.44 73 LEU A O 1
ATOM 511 N N . TYR A 1 74 ? 12.655 -5.218 -18.619 1.00 89.31 74 TYR A N 1
ATOM 512 C CA . TYR A 1 74 ? 12.607 -4.010 -19.440 1.00 89.31 74 TYR A CA 1
ATOM 513 C C . TYR A 1 74 ? 13.776 -3.957 -20.424 1.00 89.31 74 TYR A C 1
ATOM 515 O O . TYR A 1 74 ? 13.584 -3.641 -21.598 1.00 89.31 74 TYR A O 1
ATOM 523 N N . ASN A 1 75 ? 14.979 -4.323 -19.976 1.00 90.88 75 ASN A N 1
ATOM 524 C CA . ASN A 1 75 ? 16.155 -4.414 -20.836 1.00 90.88 75 ASN A CA 1
ATOM 525 C C . ASN A 1 75 ? 16.023 -5.529 -21.875 1.00 90.88 75 ASN A C 1
ATOM 527 O O 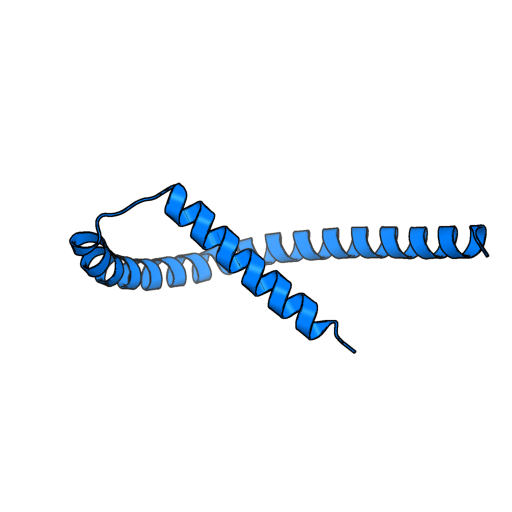. ASN A 1 75 ? 16.401 -5.322 -23.027 1.00 90.88 75 ASN A O 1
ATOM 531 N N . ASP A 1 76 ? 15.463 -6.683 -21.512 1.00 90.38 76 ASP A N 1
ATOM 532 C CA . ASP A 1 76 ? 15.220 -7.769 -22.465 1.00 90.38 76 ASP A CA 1
ATOM 533 C C . ASP A 1 76 ? 14.147 -7.407 -23.492 1.00 90.38 76 ASP A C 1
ATOM 535 O O . ASP A 1 76 ? 14.317 -7.671 -24.683 1.00 90.38 76 ASP A O 1
ATOM 539 N N . VAL A 1 77 ? 13.066 -6.756 -23.062 1.00 88.56 77 VAL A N 1
ATOM 540 C CA . VAL A 1 77 ? 12.011 -6.267 -23.957 1.00 88.56 77 VAL A CA 1
ATOM 541 C C . VAL A 1 77 ? 12.548 -5.179 -24.883 1.00 88.56 77 VAL A C 1
ATOM 543 O O . VAL A 1 77 ? 12.257 -5.212 -26.075 1.00 88.56 77 VAL A O 1
ATOM 546 N N . THR A 1 78 ? 13.378 -4.265 -24.379 1.00 87.06 78 THR A N 1
ATOM 547 C CA . THR A 1 78 ? 13.983 -3.198 -25.190 1.00 87.06 78 THR A CA 1
ATOM 548 C C . THR A 1 78 ? 14.966 -3.776 -26.209 1.00 87.06 78 THR A C 1
ATOM 550 O O . THR A 1 78 ? 14.819 -3.526 -27.400 1.00 87.06 78 THR A O 1
ATOM 553 N N . LYS A 1 79 ? 15.888 -4.660 -25.793 1.00 88.19 79 LYS A N 1
ATOM 554 C CA . LYS A 1 79 ? 16.837 -5.332 -26.703 1.00 88.19 79 LYS A CA 1
ATOM 555 C C . LYS A 1 79 ? 16.143 -6.195 -27.754 1.00 88.19 79 LYS A C 1
ATOM 557 O O . LYS A 1 79 ? 16.598 -6.262 -28.895 1.00 88.19 79 LYS A O 1
ATOM 562 N N . ARG A 1 80 ? 15.068 -6.901 -27.384 1.00 87.12 80 ARG A N 1
ATOM 563 C CA . ARG A 1 80 ? 14.258 -7.670 -28.342 1.00 87.12 80 ARG A CA 1
ATOM 564 C C . ARG A 1 80 ? 13.487 -6.745 -29.276 1.00 87.12 80 ARG A C 1
ATOM 566 O O . ARG A 1 80 ? 13.418 -7.036 -30.462 1.00 87.12 80 ARG A O 1
ATOM 573 N N . GLY A 1 81 ? 12.960 -5.638 -28.763 1.00 86.94 81 GLY A N 1
ATOM 574 C CA . GLY A 1 81 ? 12.296 -4.605 -29.549 1.00 86.94 81 GLY A CA 1
ATOM 575 C C . GLY A 1 81 ? 13.216 -3.999 -30.605 1.00 86.94 81 GLY A C 1
ATOM 576 O O . GLY A 1 81 ? 12.819 -3.927 -31.762 1.00 86.94 81 GLY A O 1
ATOM 577 N N . ASP A 1 82 ? 14.453 -3.656 -30.241 1.00 86.94 82 ASP A N 1
ATOM 578 C CA . ASP A 1 82 ? 15.440 -3.105 -31.175 1.00 86.94 82 ASP A CA 1
ATOM 579 C C . ASP A 1 82 ? 15.820 -4.116 -32.262 1.00 86.94 82 ASP A C 1
ATOM 581 O O . ASP A 1 82 ? 15.776 -3.784 -33.442 1.00 86.94 82 ASP A O 1
ATOM 585 N N . LYS A 1 83 ? 16.070 -5.383 -31.897 1.00 85.69 83 LYS A N 1
ATOM 586 C CA . LYS A 1 83 ? 1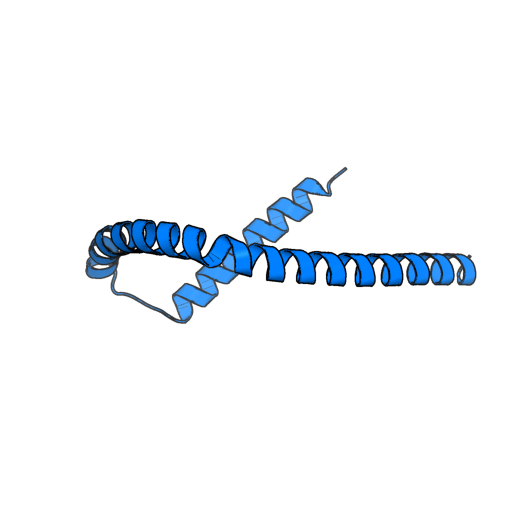6.347 -6.447 -32.881 1.00 85.69 83 LYS A CA 1
ATOM 587 C C . LYS A 1 83 ? 15.181 -6.699 -33.833 1.00 85.69 83 LYS A C 1
ATOM 589 O O . LYS A 1 83 ? 15.395 -6.934 -35.015 1.00 85.69 83 LYS A O 1
ATOM 594 N N . VAL A 1 84 ? 13.949 -6.682 -33.326 1.00 85.88 84 VAL A N 1
ATOM 595 C CA . VAL A 1 84 ? 12.748 -6.855 -34.157 1.00 85.88 84 VAL A CA 1
ATOM 596 C C . VAL A 1 84 ? 12.539 -5.640 -35.055 1.00 85.88 84 VAL A C 1
ATOM 598 O O . VAL A 1 84 ? 12.199 -5.802 -36.218 1.00 85.88 84 VAL A O 1
ATOM 601 N N . LYS A 1 85 ? 12.778 -4.428 -34.550 1.00 84.12 85 LYS A N 1
ATOM 602 C CA . LYS A 1 85 ? 12.678 -3.195 -35.333 1.00 84.12 85 LYS A CA 1
ATOM 603 C C . LYS A 1 85 ? 13.722 -3.142 -36.450 1.00 84.12 85 LYS A C 1
ATOM 605 O O . LYS A 1 85 ? 13.404 -2.668 -37.532 1.00 84.12 85 LYS A O 1
ATOM 610 N N . GLU A 1 86 ? 14.928 -3.644 -36.198 1.00 83.75 86 GLU A N 1
ATOM 611 C CA . GLU A 1 86 ? 16.004 -3.744 -37.189 1.00 83.75 86 GLU A CA 1
ATOM 612 C C . GLU A 1 86 ? 15.747 -4.858 -38.216 1.00 83.75 86 GLU A C 1
ATOM 614 O O . GLU A 1 86 ? 16.037 -4.679 -39.388 1.00 83.75 86 GLU A O 1
ATOM 619 N N . ALA A 1 87 ? 15.140 -5.979 -37.813 1.00 79.31 87 ALA A N 1
ATOM 620 C CA . ALA A 1 87 ? 14.788 -7.074 -38.724 1.00 79.31 87 ALA A CA 1
ATOM 621 C C . ALA A 1 87 ? 13.529 -6.811 -39.579 1.00 79.31 87 ALA A C 1
ATOM 623 O O . ALA A 1 87 ? 13.270 -7.551 -40.527 1.00 79.31 87 ALA A O 1
ATOM 624 N N . VAL A 1 88 ? 12.714 -5.818 -39.210 1.00 76.38 88 VAL A N 1
ATOM 625 C CA . VAL A 1 88 ? 11.460 -5.453 -39.897 1.00 76.38 88 VAL A CA 1
ATOM 626 C C . VAL A 1 88 ? 11.608 -4.160 -40.724 1.00 76.38 88 VAL A C 1
ATOM 628 O O . VAL A 1 88 ? 10.694 -3.820 -41.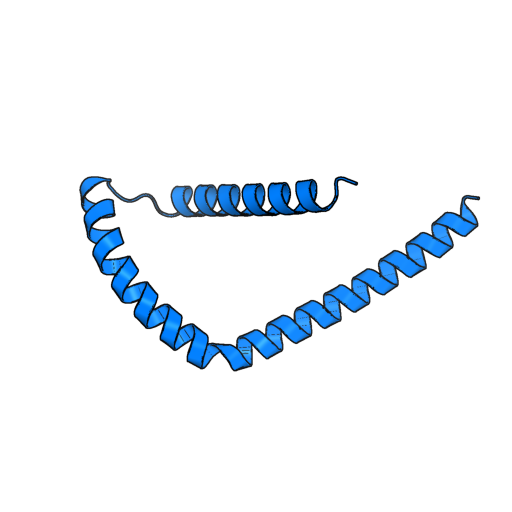475 1.00 76.38 88 VAL A O 1
ATOM 631 N N . SER A 1 89 ? 12.742 -3.455 -40.621 1.00 58.62 89 SER A N 1
ATOM 632 C CA . SER A 1 89 ? 13.088 -2.286 -41.450 1.00 58.62 89 SER A CA 1
ATOM 633 C C . SER A 1 89 ? 14.059 -2.640 -42.568 1.00 58.62 89 SER A C 1
ATOM 635 O O . SER A 1 89 ? 14.096 -1.827 -43.519 1.00 58.62 89 SER A O 1
#

Foldseek 3Di:
DCVVVVVVVVVVVVVVVVVVVVCVVDPDDPVVCVVCCVVVVVVCVVVVVVCCVVCVVVCCVVVVVVVVVVVVVVVVCVVVVVVVVVVVD

Radius of gyration: 20.7 Å; chains: 1; bounding box: 42×24×56 Å

Organism: NCBI:txid413434

pLDDT: mean 84.92, std 8.67, range [48.72, 96.94]